Protein AF-A0A7L1BGC4-F1 (afdb_monomer)

Solvent-accessible surface area (backbone atoms only — not comparable to full-atom values): 4013 Å² total; per-residue (Å²): 132,75,64,72,36,71,78,42,62,74,72,61,20,56,52,41,50,62,72,68,50,71,79,75,84,66,76,80,74,64,90,80,45,71,70,61,60,55,65,73,60,68,65,75,75,75,73,82,71,73,89,45,80,85,77,71,66,134

Mean predicted aligned error: 17.37 Å

pLDDT: mean 70.46, std 12.66, range [54.38, 92.31]

Organism: NCBI:txid201329

Sequence (58 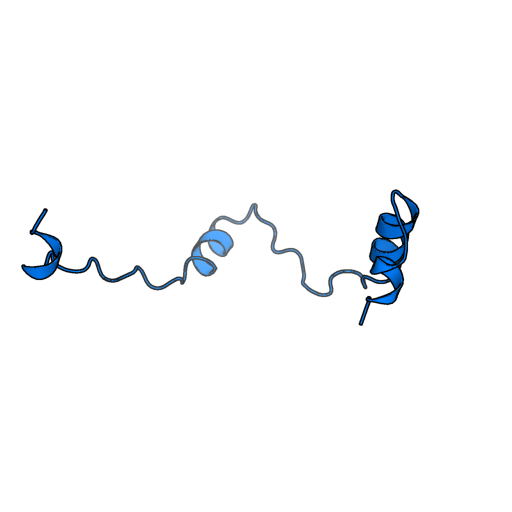aa):
RQFHCCRRHGAARRRCFAQETPAPTWEPVPAWDPNVAWDLVTEPPFPPGEPTASNLGN

InterPro domains:
  IPR008605 Extracellular matrix protein 1 [PF05782] (1-58)
  IPR008605 Extracellular matrix protein 1 [PTHR16776] (1-58)

Radius of gyration: 22.09 Å; Cα contacts (8 Å, |Δi|>4): 12; chains: 1; bounding box: 29×40×52 Å

Secondary structure (DSSP, 8-state):
--TTGGGS-HHHHHHHHH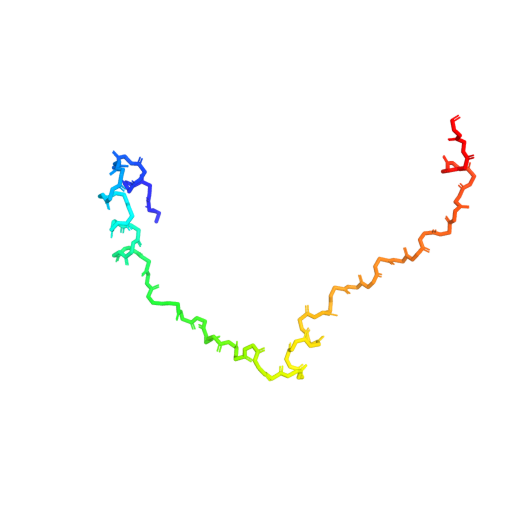HHSPPP-S----TT-HHHHHHT--SPPPP-----GGGS--

Structure (mmCIF, N/CA/C/O backbone):
data_AF-A0A7L1BGC4-F1
#
_entry.id   AF-A0A7L1BGC4-F1
#
loop_
_atom_site.group_PDB
_atom_site.id
_atom_site.type_symbol
_atom_site.label_atom_id
_atom_site.label_alt_id
_atom_site.label_comp_id
_atom_site.label_asym_id
_atom_site.label_entity_id
_atom_site.label_seq_id
_atom_site.pdbx_PDB_ins_code
_atom_site.Cartn_x
_atom_site.Cartn_y
_atom_site.Cartn_z
_atom_site.occupancy
_atom_site.B_iso_or_equiv
_atom_site.auth_seq_id
_atom_site.auth_comp_id
_atom_site.auth_asym_id
_atom_site.auth_atom_id
_atom_site.pdbx_PDB_model_num
ATOM 1 N N . ARG A 1 1 ? 12.379 3.511 -8.239 1.00 63.50 1 ARG A N 1
ATOM 2 C CA . ARG A 1 1 ? 11.415 4.643 -8.302 1.00 63.50 1 ARG A CA 1
ATOM 3 C C . ARG A 1 1 ? 10.376 4.328 -9.388 1.00 63.50 1 ARG A C 1
ATOM 5 O O . ARG A 1 1 ? 10.648 4.553 -10.558 1.00 63.50 1 ARG A O 1
ATOM 12 N N . GLN A 1 2 ? 9.214 3.790 -9.008 1.00 71.94 2 GLN A N 1
ATOM 13 C CA . GLN A 1 2 ? 8.205 3.183 -9.906 1.00 71.94 2 GLN A CA 1
ATOM 14 C C . GLN A 1 2 ? 7.264 4.216 -10.578 1.00 71.94 2 GLN A C 1
ATOM 16 O O . GLN A 1 2 ? 6.102 3.957 -10.889 1.00 71.94 2 GLN A O 1
ATOM 21 N N . PHE A 1 3 ? 7.738 5.454 -10.774 1.00 80.56 3 PHE A N 1
ATOM 22 C CA . PHE A 1 3 ? 6.891 6.582 -11.192 1.00 80.56 3 PHE A CA 1
ATOM 23 C C . PHE A 1 3 ? 6.361 6.462 -12.623 1.00 80.56 3 PHE A C 1
ATOM 25 O O . PHE A 1 3 ? 5.358 7.086 -12.965 1.00 80.56 3 PHE A O 1
ATOM 32 N N . HIS A 1 4 ? 7.003 5.660 -13.473 1.00 87.25 4 HIS A N 1
ATOM 33 C CA . HIS A 1 4 ? 6.542 5.461 -14.843 1.00 87.25 4 HIS A CA 1
ATOM 34 C C . HIS A 1 4 ? 5.242 4.642 -14.901 1.00 87.25 4 HIS A C 1
ATOM 36 O O . HIS A 1 4 ? 4.436 4.849 -15.809 1.00 87.25 4 HIS A O 1
ATOM 42 N N . CYS A 1 5 ? 4.983 3.778 -13.911 1.00 89.81 5 CYS A N 1
ATOM 43 C CA . CYS A 1 5 ? 3.720 3.052 -13.804 1.00 89.81 5 CYS A CA 1
ATOM 44 C C . CYS A 1 5 ? 2.536 3.992 -13.530 1.00 89.81 5 CYS A C 1
ATOM 46 O O . CYS A 1 5 ? 1.422 3.703 -13.964 1.00 89.81 5 CYS A O 1
ATOM 48 N N . CYS A 1 6 ? 2.763 5.148 -12.894 1.00 89.44 6 CYS A N 1
ATOM 49 C CA . CYS A 1 6 ? 1.724 6.156 -12.649 1.00 89.44 6 CYS A CA 1
ATOM 50 C C . CYS A 1 6 ? 1.210 6.829 -13.928 1.00 89.44 6 CYS A C 1
ATOM 52 O O . CYS A 1 6 ? 0.111 7.370 -13.918 1.00 89.44 6 CYS A O 1
ATOM 54 N N . ARG A 1 7 ? 1.974 6.775 -15.029 1.00 90.88 7 ARG A N 1
ATOM 55 C CA . ARG A 1 7 ? 1.545 7.279 -16.346 1.00 90.88 7 ARG A CA 1
ATOM 56 C C . ARG A 1 7 ? 0.628 6.299 -17.089 1.00 90.88 7 ARG A C 1
ATOM 58 O O . ARG A 1 7 ? 0.097 6.638 -18.138 1.00 90.88 7 ARG A O 1
ATOM 65 N N . ARG A 1 8 ? 0.475 5.068 -16.584 1.00 90.44 8 ARG A N 1
ATOM 66 C CA . ARG A 1 8 ? -0.419 4.047 -17.149 1.00 90.44 8 ARG A CA 1
ATOM 67 C C . ARG A 1 8 ? -1.777 4.099 -16.450 1.00 90.44 8 ARG A C 1
ATOM 69 O O . ARG A 1 8 ? -1.872 4.472 -15.283 1.00 90.44 8 ARG A O 1
ATOM 76 N N . HIS A 1 9 ? -2.821 3.638 -17.135 1.00 92.31 9 HIS A N 1
ATOM 77 C CA . HIS A 1 9 ? -4.190 3.609 -16.609 1.00 92.31 9 HIS A CA 1
ATOM 78 C C . HIS A 1 9 ? -4.739 2.179 -16.4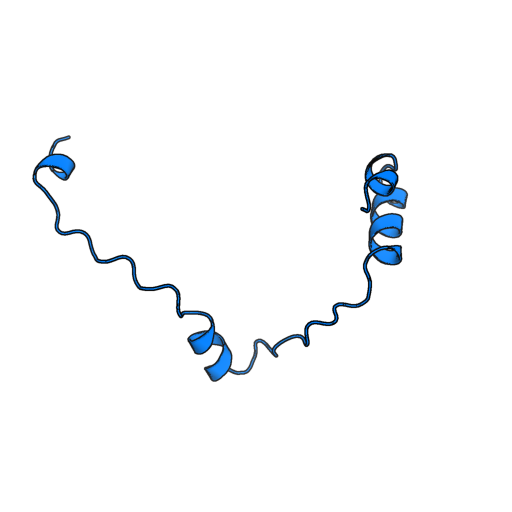90 1.00 92.31 9 HIS A C 1
ATOM 80 O O . HIS A 1 9 ? -4.252 1.239 -17.125 1.00 92.31 9 HIS A O 1
ATOM 86 N N . GLY A 1 10 ? -5.754 2.010 -15.640 1.00 90.56 10 GLY A N 1
ATOM 87 C CA . GLY A 1 10 ? -6.522 0.771 -15.510 1.00 90.56 10 GLY A CA 1
ATOM 88 C C . GLY A 1 10 ? -5.677 -0.479 -15.231 1.00 90.56 10 GLY A C 1
ATOM 89 O O . GLY A 1 10 ? -4.797 -0.497 -14.367 1.00 90.56 10 GLY A O 1
ATOM 90 N N . ALA A 1 11 ? -5.955 -1.560 -15.964 1.00 90.44 11 ALA A N 1
ATOM 91 C CA . ALA A 1 11 ? -5.258 -2.839 -15.808 1.00 90.44 11 ALA A CA 1
ATOM 92 C C . ALA A 1 11 ? -3.753 -2.757 -16.131 1.00 90.44 11 ALA A C 1
ATOM 94 O O . ALA A 1 11 ? -2.956 -3.455 -15.504 1.00 90.44 11 ALA A O 1
ATOM 95 N N . ALA A 1 12 ? -3.347 -1.877 -17.051 1.00 89.31 12 ALA A N 1
ATOM 96 C CA . ALA A 1 12 ? -1.945 -1.707 -17.427 1.00 89.31 12 ALA A CA 1
ATOM 97 C C . ALA A 1 12 ? -1.103 -1.102 -16.291 1.00 89.31 12 ALA A C 1
ATOM 99 O O . ALA A 1 12 ? 0.061 -1.472 -16.130 1.00 89.31 12 ALA A O 1
ATOM 100 N N . ARG A 1 13 ? -1.696 -0.222 -15.469 1.00 90.81 13 ARG A N 1
ATOM 101 C CA . ARG A 1 13 ? -1.060 0.316 -14.254 1.00 90.81 13 ARG A CA 1
ATOM 102 C C . ARG A 1 13 ? -0.801 -0.782 -13.230 1.00 90.81 13 ARG A C 1
ATOM 104 O O . ARG A 1 13 ? 0.322 -0.923 -12.763 1.00 90.81 13 ARG A O 1
ATOM 111 N N . ARG A 1 14 ? -1.826 -1.585 -12.927 1.00 86.12 14 ARG A N 1
ATOM 112 C CA . ARG A 1 14 ? -1.734 -2.675 -11.940 1.00 86.12 14 ARG A CA 1
ATOM 113 C C . ARG A 1 14 ? -0.657 -3.699 -12.312 1.00 86.12 14 ARG A C 1
ATOM 115 O O . ARG A 1 14 ? 0.155 -4.057 -11.470 1.00 86.12 14 ARG A O 1
ATOM 122 N N . ARG A 1 15 ? -0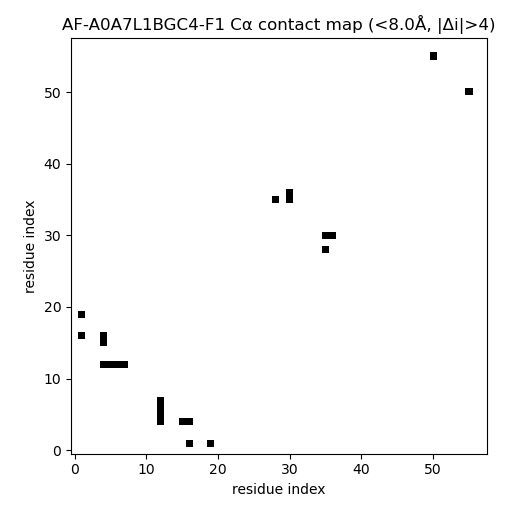.599 -4.105 -13.586 1.00 89.62 15 ARG A N 1
ATOM 123 C CA . ARG A 1 15 ? 0.421 -5.044 -14.089 1.00 89.62 15 ARG A CA 1
ATOM 124 C C . ARG A 1 15 ? 1.842 -4.483 -14.013 1.00 89.62 15 ARG A C 1
ATOM 126 O O . ARG A 1 15 ? 2.762 -5.232 -13.728 1.00 89.62 15 ARG A O 1
ATOM 133 N N . CYS A 1 16 ? 2.009 -3.182 -14.251 1.00 90.12 16 CYS A N 1
ATOM 134 C CA . CYS A 1 16 ? 3.305 -2.511 -14.155 1.00 90.12 16 CYS A CA 1
ATOM 135 C C . CYS A 1 16 ? 3.872 -2.612 -12.732 1.00 90.12 16 CYS A C 1
ATOM 137 O O . CYS A 1 16 ? 4.965 -3.128 -12.548 1.00 90.12 16 CYS A O 1
ATOM 139 N N . PHE A 1 17 ? 3.075 -2.254 -11.719 1.00 88.00 17 PHE A N 1
ATOM 140 C CA . PHE A 1 17 ? 3.487 -2.389 -10.317 1.00 88.00 17 PHE A CA 1
ATOM 141 C C . PHE A 1 17 ? 3.785 -3.835 -9.916 1.00 88.00 17 PHE A C 1
ATOM 143 O O . PHE A 1 17 ? 4.762 -4.077 -9.218 1.00 88.00 17 PHE A O 1
ATOM 150 N N . ALA A 1 18 ? 2.986 -4.799 -10.377 1.00 84.44 18 ALA A N 1
ATOM 151 C CA . ALA A 1 18 ? 3.219 -6.214 -10.091 1.00 84.44 18 ALA A CA 1
ATOM 152 C C . ALA A 1 18 ? 4.541 -6.749 -10.673 1.00 84.44 18 ALA A C 1
ATOM 154 O O . ALA A 1 18 ? 5.155 -7.619 -10.072 1.00 84.44 18 ALA A O 1
ATOM 155 N N . GLN A 1 19 ? 4.979 -6.236 -11.826 1.00 83.50 19 GLN A N 1
ATOM 156 C CA . GLN A 1 19 ? 6.265 -6.606 -12.430 1.00 83.50 19 GLN A CA 1
ATOM 157 C C . GLN A 1 19 ? 7.446 -5.878 -11.778 1.00 83.50 19 GLN A C 1
ATOM 159 O O . GLN A 1 19 ? 8.542 -6.422 -11.709 1.00 83.50 19 GLN A O 1
ATOM 164 N N . GLU A 1 20 ? 7.229 -4.645 -11.315 1.00 79.81 20 GLU A N 1
ATOM 165 C CA . GLU A 1 20 ? 8.272 -3.804 -10.719 1.00 79.81 20 GLU A CA 1
ATOM 166 C C . GLU A 1 20 ? 8.500 -4.033 -9.226 1.00 79.81 20 GLU A C 1
ATOM 168 O O . GLU A 1 20 ? 9.491 -3.548 -8.679 1.00 79.81 20 GLU A O 1
ATOM 173 N N . THR A 1 21 ? 7.560 -4.679 -8.541 1.00 72.44 21 THR A N 1
ATOM 174 C CA . THR A 1 21 ? 7.681 -4.947 -7.110 1.00 72.44 21 THR A CA 1
ATOM 175 C C . THR A 1 21 ? 8.451 -6.255 -6.971 1.00 72.44 21 THR A C 1
ATOM 177 O O . THR A 1 21 ? 7.910 -7.296 -7.346 1.00 72.44 21 THR A O 1
ATOM 180 N N . PRO A 1 22 ? 9.708 -6.233 -6.482 1.00 66.75 22 PRO A N 1
ATOM 181 C CA . PRO A 1 22 ? 10.430 -7.461 -6.182 1.00 66.75 22 PRO A CA 1
ATOM 182 C C . PRO A 1 22 ? 9.589 -8.296 -5.221 1.00 66.75 22 PRO A C 1
ATOM 184 O O . PRO A 1 22 ? 8.843 -7.734 -4.412 1.00 66.75 22 PRO A O 1
ATOM 187 N N . ALA A 1 23 ? 9.721 -9.622 -5.297 1.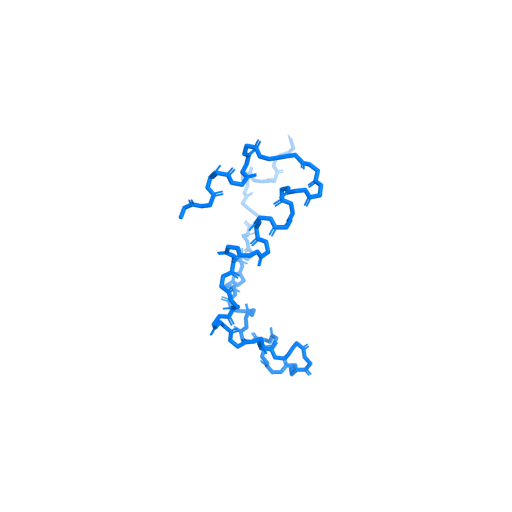00 65.25 23 ALA A N 1
ATOM 188 C CA . ALA A 1 23 ? 9.133 -10.484 -4.284 1.00 65.25 23 ALA A CA 1
ATOM 189 C C . ALA A 1 23 ? 9.528 -9.942 -2.899 1.00 65.25 23 ALA A C 1
ATOM 191 O O . ALA A 1 23 ? 10.697 -9.580 -2.713 1.00 65.25 23 ALA A O 1
ATOM 192 N N . PRO A 1 24 ? 8.570 -9.802 -1.968 1.00 64.88 24 PRO A N 1
ATOM 193 C CA . PRO A 1 24 ? 8.877 -9.317 -0.636 1.00 64.88 24 PRO A CA 1
ATOM 194 C C . PRO A 1 24 ? 10.007 -10.166 -0.052 1.00 64.88 24 PRO A C 1
ATOM 196 O O . PRO A 1 24 ? 9.878 -11.379 0.060 1.00 64.88 24 PRO A O 1
ATOM 199 N N . THR A 1 25 ? 11.134 -9.532 0.271 1.00 64.81 25 THR A N 1
ATOM 200 C CA . THR A 1 25 ? 12.246 -10.188 0.979 1.00 64.81 25 THR A CA 1
ATOM 201 C C . THR A 1 25 ? 11.987 -10.264 2.478 1.00 64.81 25 THR A C 1
ATOM 203 O O . THR A 1 25 ? 12.784 -10.839 3.209 1.00 64.81 25 THR A O 1
ATOM 206 N N . TRP A 1 26 ? 10.909 -9.632 2.950 1.00 59.78 26 TRP A N 1
ATOM 207 C CA . TRP A 1 26 ? 10.433 -9.825 4.304 1.00 59.78 26 TRP A CA 1
ATOM 208 C C . TRP A 1 26 ? 9.713 -11.169 4.343 1.00 59.78 26 TRP A C 1
ATOM 210 O O . TRP A 1 26 ? 8.788 -11.403 3.561 1.00 59.78 26 TRP A O 1
ATOM 220 N N . GLU A 1 27 ? 10.171 -12.067 5.212 1.00 65.50 27 GLU A N 1
ATOM 221 C CA . GLU A 1 27 ? 9.426 -13.292 5.458 1.00 65.50 27 GLU A CA 1
ATOM 222 C C . GLU A 1 27 ? 8.052 -12.913 6.011 1.00 65.50 27 GLU A C 1
ATOM 224 O O . GLU A 1 27 ? 7.981 -12.143 6.977 1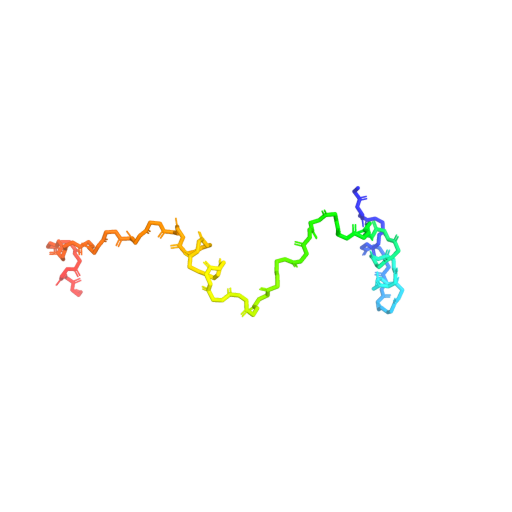.00 65.50 27 GLU A O 1
ATOM 229 N N . PRO A 1 28 ? 6.955 -13.407 5.410 1.00 64.00 28 PRO A N 1
ATOM 230 C CA . PRO A 1 28 ? 5.647 -13.232 5.992 1.00 64.00 28 PRO A CA 1
ATOM 231 C C . PRO A 1 28 ? 5.632 -13.943 7.335 1.00 64.00 28 PRO A C 1
ATOM 233 O O . PRO A 1 28 ? 5.522 -15.165 7.396 1.00 64.00 28 PRO A O 1
ATOM 236 N N . VAL A 1 29 ? 5.752 -13.156 8.405 1.00 63.56 29 VAL A N 1
ATOM 237 C CA . VAL A 1 29 ? 5.485 -13.615 9.761 1.00 63.56 29 VAL A CA 1
ATOM 238 C C . VAL A 1 29 ? 4.110 -14.277 9.726 1.00 63.56 29 VAL A C 1
ATOM 240 O O . VAL A 1 29 ? 3.126 -13.615 9.372 1.00 63.56 29 VAL A O 1
ATOM 243 N N . PRO A 1 30 ? 4.013 -15.579 10.024 1.00 59.28 30 PRO A N 1
ATOM 244 C CA . PRO A 1 30 ? 2.742 -16.260 9.964 1.00 59.28 30 PRO A CA 1
ATOM 245 C C . PRO A 1 30 ? 1.822 -15.658 11.025 1.00 59.28 30 PRO A C 1
ATOM 247 O O . PRO A 1 30 ? 2.038 -15.827 12.220 1.00 59.28 30 PRO A O 1
ATOM 250 N N . ALA A 1 31 ? 0.774 -14.960 10.585 1.00 57.53 31 ALA A N 1
ATOM 251 C CA . ALA A 1 31 ? -0.200 -14.283 11.447 1.00 57.53 31 ALA A CA 1
ATOM 252 C C . ALA A 1 31 ? -1.025 -15.234 12.347 1.00 57.53 31 ALA A C 1
ATOM 254 O O . ALA A 1 31 ? -1.985 -14.807 12.982 1.00 57.53 31 ALA A O 1
ATOM 255 N N . TRP A 1 32 ? -0.691 -16.527 12.369 1.00 58.97 32 TRP A N 1
ATOM 256 C CA . TRP A 1 32 ? -1.321 -17.546 13.201 1.00 58.97 32 TRP A CA 1
ATOM 257 C C . TRP A 1 32 ? -0.507 -17.890 14.449 1.00 58.97 32 TRP A C 1
ATOM 259 O O . TRP A 1 32 ? -1.023 -18.634 15.278 1.00 58.97 32 TRP A O 1
ATOM 269 N N . ASP A 1 33 ? 0.718 -17.369 14.606 1.00 56.28 33 ASP A N 1
ATOM 270 C CA . ASP A 1 33 ? 1.445 -17.497 15.868 1.00 56.28 33 ASP A CA 1
ATOM 271 C C . ASP A 1 33 ? 1.017 -16.365 16.821 1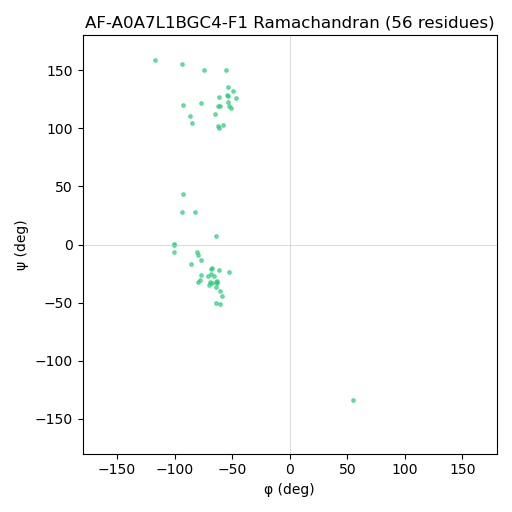.00 56.28 33 ASP A C 1
ATOM 273 O O . ASP A 1 33 ? 1.417 -15.209 16.631 1.00 56.28 33 ASP A O 1
ATOM 277 N N . PRO A 1 34 ? 0.190 -16.654 17.844 1.00 58.19 34 PRO A N 1
ATOM 278 C CA . PRO A 1 34 ? -0.254 -15.640 18.786 1.00 58.19 34 PRO A CA 1
ATOM 279 C C . PRO A 1 34 ? 0.907 -15.008 19.561 1.00 58.19 34 PRO A C 1
ATOM 281 O O . PRO A 1 34 ? 0.738 -13.886 20.022 1.00 58.19 34 PRO A O 1
ATOM 284 N N . ASN A 1 35 ? 2.078 -15.650 19.683 1.00 59.22 35 ASN A N 1
ATOM 285 C CA . ASN A 1 35 ? 3.228 -15.037 20.356 1.00 59.22 35 ASN A CA 1
ATOM 286 C C . ASN A 1 35 ? 3.821 -13.882 19.544 1.00 59.22 35 ASN A C 1
ATOM 288 O O . ASN A 1 35 ? 4.225 -12.880 20.126 1.00 59.22 35 ASN A O 1
ATOM 292 N N . VAL A 1 36 ? 3.815 -13.970 18.210 1.00 55.81 36 VAL A N 1
ATOM 293 C CA . VAL A 1 36 ? 4.374 -12.901 17.367 1.00 55.81 36 VAL A CA 1
ATOM 294 C C . VAL A 1 36 ? 3.429 -11.698 17.270 1.00 55.81 36 VAL A C 1
ATOM 296 O O . VAL A 1 36 ? 3.871 -10.560 17.116 1.00 55.81 36 VAL A O 1
ATOM 299 N N . ALA A 1 37 ? 2.122 -11.923 17.431 1.00 54.62 37 ALA A N 1
ATOM 300 C CA . ALA A 1 37 ? 1.139 -10.845 17.487 1.00 54.62 37 ALA A CA 1
ATOM 301 C C . ALA A 1 37 ? 1.331 -9.923 18.708 1.00 54.62 37 ALA A C 1
ATOM 303 O O . ALA A 1 37 ? 1.080 -8.728 18.588 1.00 54.62 37 ALA A O 1
ATOM 304 N N . TRP A 1 38 ? 1.805 -10.436 19.852 1.00 54.38 38 TRP A N 1
ATOM 305 C CA . TRP A 1 38 ? 2.080 -9.622 21.048 1.00 54.38 38 TRP A CA 1
ATOM 306 C C . TRP A 1 38 ? 3.390 -8.833 20.955 1.00 54.38 38 TRP A C 1
ATOM 308 O O . TRP A 1 38 ? 3.463 -7.729 21.488 1.00 54.38 38 TRP A O 1
ATOM 318 N N . ASP A 1 39 ? 4.394 -9.351 20.242 1.00 56.25 39 ASP A N 1
ATOM 319 C CA . ASP A 1 39 ? 5.697 -8.685 20.084 1.00 56.25 39 ASP A CA 1
ATOM 320 C C . ASP A 1 39 ? 5.600 -7.408 19.224 1.00 56.25 39 ASP A C 1
ATOM 322 O O . ASP A 1 39 ? 6.276 -6.411 19.480 1.00 56.25 39 ASP A O 1
ATOM 326 N N . LEU A 1 40 ? 4.689 -7.391 18.240 1.00 55.25 40 LEU A N 1
ATOM 327 C CA . LEU A 1 40 ? 4.398 -6.211 17.412 1.00 55.25 40 LEU A CA 1
ATOM 328 C C . LEU A 1 40 ? 3.526 -5.162 18.124 1.00 55.25 40 LEU A C 1
ATOM 330 O O . LEU A 1 40 ? 3.441 -4.026 17.660 1.00 55.25 40 LEU A O 1
ATOM 334 N N . VAL A 1 41 ? 2.912 -5.513 19.258 1.00 57.66 41 VAL A N 1
ATOM 335 C CA . VAL A 1 41 ? 2.168 -4.595 20.142 1.00 57.66 41 VAL A CA 1
ATOM 336 C C . VAL A 1 41 ? 3.119 -4.059 21.220 1.00 57.66 41 VAL A C 1
ATOM 338 O O . VAL A 1 41 ? 2.802 -3.971 22.399 1.00 57.66 41 VAL A O 1
ATOM 341 N N . THR A 1 42 ? 4.328 -3.681 20.810 1.00 58.25 42 THR A N 1
ATOM 342 C CA . THR A 1 42 ? 5.227 -2.827 21.597 1.00 58.25 42 THR A CA 1
ATOM 343 C C . THR A 1 42 ? 5.059 -1.356 21.216 1.00 58.25 42 THR A C 1
ATOM 345 O O . THR A 1 42 ? 5.980 -0.556 21.369 1.00 58.25 42 THR A O 1
ATOM 348 N N . GLU A 1 43 ? 3.871 -0.954 20.746 1.00 59.03 43 GLU A N 1
ATOM 349 C CA . GLU A 1 43 ? 3.489 0.450 20.877 1.00 59.03 43 GLU A CA 1
ATOM 350 C C . GLU A 1 43 ? 3.423 0.738 22.384 1.00 59.03 43 GLU A C 1
ATOM 352 O O . GLU A 1 43 ? 2.669 0.061 23.092 1.00 59.03 43 GLU A O 1
ATOM 357 N N . PRO A 1 44 ? 4.240 1.670 22.915 1.00 62.72 44 PRO A N 1
ATOM 358 C CA . PRO A 1 44 ? 4.130 2.051 24.311 1.00 62.72 44 PRO A CA 1
ATOM 359 C C . PRO A 1 44 ? 2.675 2.455 24.544 1.00 62.72 44 PRO A C 1
ATOM 361 O O . PRO A 1 44 ? 2.174 3.280 23.77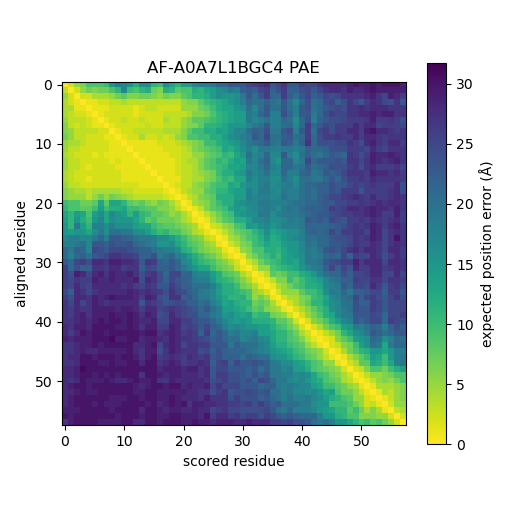4 1.00 62.72 44 PRO A O 1
ATOM 364 N N . PRO A 1 45 ? 1.975 1.902 25.551 1.00 65.31 45 PRO A N 1
ATOM 365 C CA . PRO A 1 45 ? 0.646 2.392 25.861 1.00 65.31 45 PRO A CA 1
ATOM 366 C C . PRO A 1 45 ? 0.780 3.897 26.068 1.00 65.31 45 PRO A C 1
ATOM 368 O O . PRO A 1 45 ? 1.602 4.335 26.880 1.00 65.31 45 PRO A O 1
ATOM 371 N N . PHE A 1 46 ? 0.031 4.689 25.291 1.00 61.72 46 PHE A N 1
ATOM 372 C CA . PHE A 1 46 ? -0.084 6.117 25.557 1.00 61.72 46 PHE A CA 1
ATOM 373 C C . PHE A 1 46 ? -0.349 6.252 27.055 1.00 61.72 46 PHE A C 1
ATOM 375 O O . PHE A 1 46 ? -1.259 5.574 27.551 1.00 61.72 46 PHE A O 1
ATOM 382 N N . PRO A 1 47 ? 0.448 7.040 27.801 1.00 63.88 47 PRO A N 1
ATOM 383 C CA . PRO A 1 47 ? 0.156 7.222 29.208 1.00 63.88 47 PRO A CA 1
ATOM 384 C C . PRO A 1 47 ? -1.295 7.703 29.272 1.00 63.88 47 PRO A C 1
ATOM 386 O O . PRO A 1 47 ? -1.639 8.615 28.510 1.00 63.88 47 PRO A O 1
ATOM 389 N N . PRO A 1 48 ? -2.168 7.079 30.086 1.00 62.81 48 PRO A N 1
ATOM 390 C CA . PRO A 1 48 ? -3.481 7.646 30.315 1.00 62.81 48 PRO A CA 1
ATOM 391 C C . PRO A 1 48 ? -3.215 9.039 30.876 1.00 62.81 48 PRO A C 1
ATOM 393 O O . PRO A 1 48 ? -2.748 9.181 32.004 1.00 62.81 48 PRO A O 1
ATOM 396 N N . GLY A 1 49 ? -3.374 10.061 30.035 1.00 65.25 49 GLY A N 1
ATOM 397 C CA . GLY A 1 49 ? -3.175 11.432 30.456 1.00 65.25 49 GLY A CA 1
ATOM 398 C C . GLY A 1 49 ? -4.174 11.676 31.570 1.00 65.25 49 GLY A C 1
ATOM 399 O O . GLY A 1 49 ? -5.375 11.507 31.352 1.00 65.25 49 GLY A O 1
ATOM 400 N N . GLU A 1 50 ? -3.692 12.006 32.768 1.00 73.12 50 GLU A N 1
ATOM 401 C CA . GLU A 1 50 ? -4.590 12.434 33.831 1.00 73.12 50 GLU A CA 1
ATOM 402 C C . GLU A 1 50 ? -5.439 13.586 33.283 1.00 73.12 50 GLU A C 1
ATOM 404 O O . GLU A 1 50 ? -4.900 14.463 32.593 1.00 73.12 50 GLU A O 1
ATOM 409 N N . PRO A 1 51 ? -6.760 13.591 33.525 1.00 68.00 51 PRO A N 1
ATOM 410 C CA . PRO A 1 51 ? -7.605 14.678 33.071 1.00 68.00 51 PRO A CA 1
ATOM 411 C C . PRO A 1 51 ? -7.128 15.973 33.734 1.00 68.00 51 PRO A C 1
ATOM 413 O O . PRO A 1 51 ? -7.389 16.244 34.903 1.00 68.00 51 PRO A O 1
ATOM 416 N N . THR A 1 52 ? -6.374 16.770 32.984 1.00 68.81 52 THR A N 1
ATOM 417 C CA . THR A 1 52 ? -5.930 18.089 33.418 1.00 68.81 52 THR A CA 1
ATOM 418 C C . THR A 1 52 ? -7.100 19.058 33.345 1.00 68.81 52 THR A C 1
ATOM 420 O O . THR A 1 52 ? -7.976 18.932 32.488 1.00 68.81 52 THR A O 1
ATOM 423 N N . ALA A 1 53 ? -7.101 20.072 34.215 1.00 70.19 53 ALA A N 1
ATOM 424 C CA . ALA A 1 53 ? -8.132 21.114 34.238 1.00 70.19 53 ALA A CA 1
ATOM 425 C C . ALA A 1 53 ? -8.343 21.791 32.865 1.00 70.19 53 ALA A C 1
ATOM 427 O O . ALA A 1 53 ? -9.427 22.289 32.584 1.00 70.19 53 ALA A O 1
ATOM 428 N N . SER A 1 54 ? -7.334 21.753 31.986 1.00 64.12 54 SER A N 1
ATOM 429 C CA . SER A 1 54 ? -7.404 22.240 30.604 1.00 64.12 54 SER A CA 1
ATOM 430 C C . SER A 1 54 ? -8.315 21.417 29.681 1.00 64.12 54 SER A C 1
ATOM 432 O O . SER A 1 54 ? -8.808 21.970 28.707 1.00 64.12 54 SER A O 1
ATOM 434 N N . ASN A 1 55 ? -8.550 20.130 29.966 1.00 61.66 55 ASN A N 1
ATOM 435 C CA . ASN A 1 55 ? -9.381 19.223 29.155 1.00 61.66 55 ASN A CA 1
ATOM 436 C C . ASN A 1 55 ? -10.799 19.016 29.729 1.00 61.66 55 ASN A C 1
ATOM 438 O O . ASN A 1 55 ? -11.591 18.268 29.165 1.00 61.66 55 ASN A O 1
ATOM 442 N N . LEU A 1 56 ? -11.111 19.651 30.864 1.00 68.44 56 LEU A N 1
AT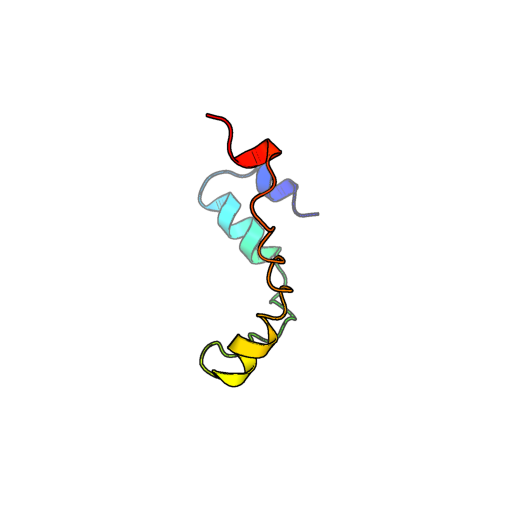OM 443 C CA . LEU A 1 56 ? -12.393 19.544 31.576 1.00 68.44 56 LEU A CA 1
ATOM 444 C C . LEU A 1 56 ? -13.342 20.730 31.312 1.00 68.44 56 LEU A C 1
ATOM 446 O O . LEU A 1 56 ? -14.441 20.765 31.863 1.00 68.44 56 LEU A O 1
ATOM 450 N N . GLY A 1 57 ? -12.934 21.703 30.492 1.00 68.88 57 GLY A N 1
ATOM 451 C CA . GLY A 1 57 ? -13.795 22.802 30.051 1.00 68.88 57 GLY A CA 1
ATOM 452 C C . GLY A 1 57 ? -14.476 22.466 28.725 1.00 68.88 57 GLY A C 1
ATOM 453 O O . GLY A 1 57 ? -13.778 22.228 27.744 1.00 68.88 57 GLY A O 1
ATOM 454 N N . ASN A 1 58 ? -15.814 22.439 28.714 1.00 55.50 58 ASN A N 1
ATOM 455 C CA . ASN A 1 58 ? -16.632 22.442 27.490 1.00 55.50 58 ASN A CA 1
ATOM 456 C C . ASN A 1 58 ? -16.614 23.819 26.821 1.00 55.50 58 ASN A C 1
ATOM 458 O O . ASN A 1 58 ? -16.715 24.820 27.569 1.00 55.50 58 ASN A O 1
#

Foldseek 3Di:
DLVVLVVDDDPSSVVSCVVVDPDPPDDPPPPPPVVVVVVVPPPPPDPPPDPDPVNPDD